Protein AF-A0A352PYF9-F1 (afdb_monomer)

Sequence (133 aa):
MNRSGICTTGMFILAMMILVLPTFAHADRPQEMFALPSDYYRQQWCTEHRGATDVRMADGSSADCITSTHVVQFQFAPKWAEAIGPVLYYSSQTGKRAGIVIIIKDANDLQYWKRLNATIEHFKLPIKAWKIE

Solvent-accessible surface area (backbone atoms only — not comparable to full-atom values): 8036 Å² total; per-residue (Å²): 131,89,79,92,84,80,78,76,89,74,78,66,75,79,71,73,78,78,77,74,74,76,76,73,68,69,72,72,69,72,75,80,86,75,60,87,53,64,59,58,60,47,50,53,55,25,53,78,59,66,27,46,65,67,49,68,48,98,87,71,49,65,42,54,22,39,38,94,61,32,28,28,27,72,33,52,21,95,48,48,74,70,40,54,61,57,20,52,52,49,13,69,76,67,76,29,43,21,24,39,39,32,40,36,90,51,81,77,32,53,58,36,56,51,50,51,51,52,50,35,60,77,70,64,47,80,59,50,78,48,76,50,114

Radius of gyration: 26.11 Å; Cα contacts (8 Å, |Δi|>4): 166; chains: 1; bounding box: 87×31×62 Å

Mean predicted aligned error: 12.14 Å

Nearest PDB structures (foldseek):
  4lgm-assembly1_A  TM=5.413E-01  e=8.365E-01  Saccharolobus solfataricus P2
  4lcb-assembly1_A  TM=6.194E-01  e=1.979E+00  Acidianus hospitalis W1
  6mw5-assembly1_A  TM=4.922E-01  e=9.550E-01  Globisporangium ultimum
  4h3d-assembly2_C  TM=5.682E-01  e=7.441E+00  Clostridioides difficile 630
  5jnm-assembly1_A  TM=3.298E-01  e=1.852E+00  Staphylococcus aureus subsp. aureus Mu3

Foldseek 3Di:
DDDDDDDPPPPPPVVVVPPPPPPPPPPPVPPPPDDPDPLVVLVVVQVVQVWDAQDAAPVRDTFGTDHPAAGEHEDELVCLVVQQVVQLVVCVRPVHFGEYEYEYPDPVSVVSVVVNVCVCVVVVPRYHYHYDD

pLDDT: mean 82.62, std 20.0, range [38.34, 98.81]

Secondary structure (DSSP, 8-state):
--------TTSSSTTSSSS---------------SSPHHHHHHHHHHHTTPEEEEE-TTS-EEEEE-SSEEEEEEEGGGGGGGHHHHHHHHHHHSSEEEEEEEP-SGGGHHHHHHHHHHHHHTT--EEEEEE-

Structure (mmCIF, N/CA/C/O backbone):
data_AF-A0A352PYF9-F1
#
_entry.id   AF-A0A352PYF9-F1
#
loop_
_atom_site.group_PDB
_atom_site.id
_atom_site.type_symbol
_atom_site.label_atom_id
_atom_site.label_alt_id
_atom_site.label_comp_id
_atom_site.label_asym_id
_atom_site.label_entity_id
_atom_site.label_seq_id
_atom_site.pdbx_PDB_ins_code
_atom_site.Cartn_x
_atom_site.Cartn_y
_atom_site.Cartn_z
_atom_site.occupancy
_atom_site.B_iso_or_equiv
_atom_site.auth_seq_id
_atom_site.auth_comp_id
_atom_site.auth_asym_id
_atom_site.auth_atom_id
_atom_site.pdbx_PDB_model_num
ATOM 1 N N . MET A 1 1 ? 73.054 0.451 47.771 1.00 38.75 1 MET A N 1
ATOM 2 C CA . MET A 1 1 ? 72.838 -0.584 46.732 1.00 38.75 1 MET A CA 1
ATOM 3 C C . MET A 1 1 ? 71.387 -1.041 46.834 1.00 38.75 1 MET A C 1
ATOM 5 O O . MET A 1 1 ? 70.992 -1.428 47.918 1.00 38.75 1 MET A O 1
ATOM 9 N N . ASN A 1 2 ? 70.531 -0.664 45.872 1.00 38.34 2 ASN A N 1
ATOM 10 C CA . ASN A 1 2 ? 70.040 -1.528 44.772 1.00 38.34 2 ASN A CA 1
ATOM 11 C C . ASN A 1 2 ? 69.222 -2.721 45.327 1.00 38.34 2 ASN A C 1
ATOM 13 O O . ASN A 1 2 ? 69.792 -3.504 46.069 1.00 38.34 2 ASN A O 1
ATOM 17 N N . ARG A 1 3 ? 67.936 -2.975 45.045 1.00 44.59 3 ARG A N 1
ATOM 18 C CA . ARG A 1 3 ? 67.019 -2.685 43.919 1.00 44.59 3 ARG A CA 1
ATOM 19 C C . ARG A 1 3 ? 65.572 -2.758 44.464 1.00 44.59 3 ARG A C 1
ATOM 21 O O . ARG A 1 3 ? 65.295 -3.618 45.288 1.00 44.59 3 ARG A O 1
ATOM 28 N N . SER A 1 4 ? 64.677 -1.810 44.193 1.00 46.31 4 SER A N 1
ATOM 29 C CA . SER A 1 4 ? 63.747 -1.769 43.042 1.00 46.31 4 SER A CA 1
ATOM 30 C C . SER A 1 4 ? 62.872 -3.026 42.889 1.00 46.31 4 SER A C 1
ATOM 32 O O . SER A 1 4 ? 63.196 -3.914 42.107 1.00 46.31 4 SER A O 1
ATOM 34 N N . GLY A 1 5 ? 61.744 -3.072 43.602 1.00 50.09 5 GLY A N 1
ATOM 35 C CA . GLY A 1 5 ? 60.634 -3.998 43.356 1.00 50.09 5 GLY A CA 1
ATOM 36 C C . GLY A 1 5 ? 59.395 -3.206 42.950 1.00 50.09 5 GLY A C 1
ATOM 37 O O . GLY A 1 5 ? 58.530 -2.946 43.779 1.00 50.09 5 GLY A O 1
ATOM 38 N N . ILE A 1 6 ? 59.345 -2.751 41.695 1.00 59.00 6 ILE A N 1
ATOM 39 C CA . ILE A 1 6 ? 58.154 -2.100 41.143 1.00 59.00 6 ILE A CA 1
ATOM 40 C C . ILE A 1 6 ? 57.270 -3.194 40.548 1.00 59.00 6 ILE A C 1
ATOM 42 O O . ILE A 1 6 ? 57.644 -3.893 39.610 1.00 59.00 6 ILE A O 1
ATOM 46 N N . CYS A 1 7 ? 56.109 -3.330 41.178 1.00 53.94 7 CYS A N 1
ATOM 47 C CA . CYS A 1 7 ? 54.982 -4.189 40.862 1.00 53.94 7 CYS A CA 1
ATOM 48 C C . CYS A 1 7 ? 54.499 -3.928 39.419 1.00 53.94 7 CYS A C 1
ATOM 50 O O . CYS A 1 7 ? 53.861 -2.915 39.143 1.00 53.94 7 CYS A O 1
ATOM 52 N N . THR A 1 8 ? 54.827 -4.815 38.476 1.00 54.22 8 THR A N 1
ATOM 53 C CA . THR A 1 8 ? 54.434 -4.719 37.053 1.00 54.22 8 THR A CA 1
ATOM 54 C C . THR A 1 8 ? 52.986 -5.147 36.781 1.00 54.22 8 THR A C 1
ATOM 56 O O . THR A 1 8 ? 52.541 -5.159 35.636 1.00 54.22 8 THR A O 1
ATOM 59 N N . THR A 1 9 ? 52.193 -5.418 37.816 1.00 54.72 9 THR A N 1
ATOM 60 C CA . THR A 1 9 ? 50.774 -5.8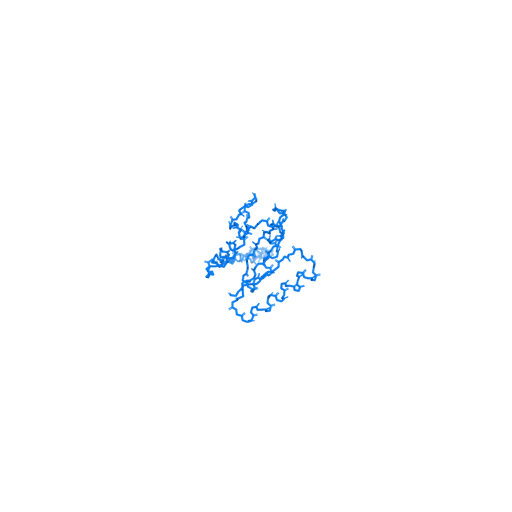10 37.721 1.00 54.72 9 THR A CA 1
ATOM 61 C C . THR A 1 9 ? 49.814 -4.629 37.512 1.00 54.72 9 THR A C 1
ATOM 63 O O . THR A 1 9 ? 48.611 -4.766 37.704 1.00 54.72 9 THR A O 1
ATOM 66 N N . GLY A 1 10 ? 50.329 -3.461 37.116 1.00 49.31 10 GLY A N 1
ATOM 67 C CA . GLY A 1 10 ? 49.555 -2.239 36.864 1.00 49.31 10 GLY A CA 1
ATOM 68 C C . GLY A 1 10 ? 49.513 -1.789 35.401 1.00 49.31 10 GLY A C 1
ATOM 69 O O . GLY A 1 10 ? 48.994 -0.714 35.125 1.00 49.31 10 GLY A O 1
ATOM 70 N N . MET A 1 11 ? 50.055 -2.571 34.459 1.00 51.31 11 MET A N 1
ATOM 71 C CA . MET A 1 11 ? 50.161 -2.179 33.042 1.00 51.31 11 MET A CA 1
ATOM 72 C C . MET A 1 11 ? 49.401 -3.115 32.094 1.00 51.31 11 MET A C 1
ATOM 74 O O . MET A 1 11 ? 49.811 -3.330 30.963 1.00 51.31 11 MET A O 1
ATOM 78 N N . PHE A 1 12 ? 48.284 -3.682 32.554 1.00 48.41 12 PHE A N 1
ATOM 79 C CA . PHE A 1 12 ? 47.359 -4.426 31.686 1.00 48.41 12 PHE A CA 1
ATOM 80 C C . PHE A 1 12 ? 45.894 -3.995 31.806 1.00 48.41 12 PHE A C 1
ATOM 82 O O . PHE A 1 12 ? 45.093 -4.345 30.949 1.00 48.41 12 PHE A O 1
ATOM 89 N N . ILE A 1 13 ? 45.534 -3.171 32.795 1.00 52.78 13 ILE A N 1
ATOM 90 C CA . ILE A 1 13 ? 44.140 -2.728 32.977 1.00 52.78 13 ILE A CA 1
ATOM 91 C C . ILE A 1 13 ? 43.855 -1.396 32.253 1.00 52.78 13 ILE A C 1
ATOM 93 O O . ILE A 1 13 ? 42.708 -1.101 31.938 1.00 52.78 13 ILE A O 1
ATOM 97 N N . LEU A 1 14 ? 44.883 -0.629 31.863 1.00 50.53 14 LEU A N 1
ATOM 98 C CA . LEU A 1 14 ? 44.700 0.630 31.121 1.00 50.53 14 LEU A CA 1
ATOM 99 C C . LEU A 1 14 ? 44.625 0.459 29.587 1.00 50.53 14 LEU A C 1
ATOM 101 O O . LEU A 1 14 ? 44.307 1.408 28.880 1.00 50.53 14 LEU A O 1
ATOM 105 N N . ALA A 1 15 ? 44.887 -0.741 29.056 1.00 51.78 15 ALA A N 1
ATOM 106 C CA . ALA A 1 15 ? 44.869 -1.014 27.612 1.00 51.78 15 ALA A CA 1
ATOM 107 C C . ALA A 1 15 ? 43.547 -1.631 27.108 1.00 51.78 15 ALA A C 1
ATOM 109 O O . ALA A 1 15 ? 43.385 -1.847 25.911 1.00 51.78 15 ALA A O 1
ATOM 110 N N . MET A 1 16 ? 42.581 -1.888 27.998 1.00 54.97 16 MET A N 1
ATOM 111 C CA . MET A 1 16 ? 41.306 -2.541 27.663 1.00 54.97 16 MET A CA 1
ATOM 112 C C . MET A 1 16 ? 40.101 -1.574 27.650 1.00 54.97 16 MET A C 1
ATOM 114 O O . MET A 1 16 ? 38.959 -2.010 27.579 1.00 54.97 16 MET A O 1
ATOM 118 N N . MET A 1 17 ? 40.346 -0.256 27.687 1.00 58.03 17 MET A N 1
ATOM 119 C CA . MET A 1 17 ? 39.326 0.799 27.509 1.00 58.03 17 MET A CA 1
ATOM 120 C C . MET A 1 17 ? 39.499 1.614 26.211 1.00 58.03 17 MET A C 1
ATOM 122 O O . MET A 1 17 ? 38.840 2.632 26.035 1.00 58.03 17 MET A O 1
ATOM 126 N N . ILE A 1 18 ? 40.367 1.187 25.285 1.00 58.62 18 ILE A N 1
ATOM 127 C CA . ILE A 1 18 ? 40.610 1.871 23.992 1.00 58.62 18 ILE A CA 1
ATOM 128 C C . ILE A 1 18 ? 40.415 0.894 22.806 1.00 58.62 18 ILE A C 1
ATOM 130 O O . ILE A 1 18 ? 40.950 1.072 21.721 1.00 58.62 18 ILE A O 1
ATOM 134 N N . LEU A 1 19 ? 39.618 -0.165 22.991 1.00 57.75 19 LEU A N 1
ATOM 135 C CA . LEU A 1 19 ? 39.284 -1.144 21.938 1.00 57.75 19 LEU A CA 1
ATOM 136 C C . LEU A 1 19 ? 37.780 -1.426 21.827 1.00 57.75 19 LEU A C 1
ATOM 138 O O . LEU A 1 19 ? 37.359 -2.468 21.339 1.00 57.75 19 LEU A O 1
ATOM 142 N N . VAL A 1 20 ? 36.962 -0.461 22.239 1.00 61.75 20 VAL A N 1
ATOM 143 C CA . VAL A 1 20 ? 35.578 -0.341 21.777 1.00 61.75 20 VAL A CA 1
ATOM 144 C C . VAL A 1 20 ? 35.372 1.126 21.429 1.00 61.75 20 VAL A C 1
ATOM 146 O O 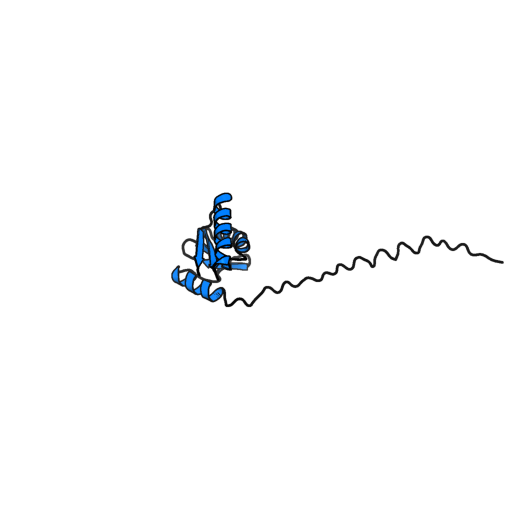. VAL A 1 20 ? 34.676 1.859 22.119 1.00 61.75 20 VAL A O 1
ATOM 149 N N . LEU A 1 21 ? 36.030 1.585 20.363 1.00 57.97 21 LEU A N 1
ATOM 150 C CA . LEU A 1 21 ? 35.375 2.588 19.539 1.00 57.97 21 LEU A CA 1
ATOM 151 C C . LEU A 1 21 ? 34.212 1.824 18.914 1.00 57.97 21 LEU A C 1
ATOM 153 O O . LEU A 1 21 ? 34.468 0.965 18.066 1.00 57.97 21 LEU A O 1
ATOM 157 N N . PRO A 1 22 ? 32.949 2.051 19.313 1.00 55.69 22 PRO A N 1
ATOM 158 C CA . PRO A 1 22 ? 31.899 1.717 18.390 1.00 55.69 22 PRO A CA 1
ATOM 159 C C . PRO A 1 22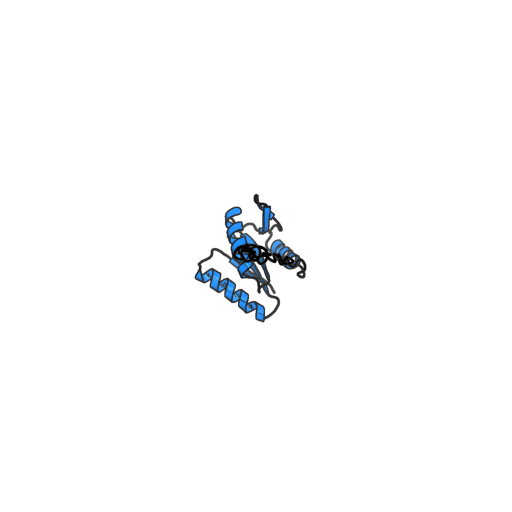 ? 32.205 2.603 17.188 1.00 55.69 22 PRO A C 1
ATOM 161 O O . PRO A 1 22 ? 32.068 3.826 17.241 1.00 55.69 22 PRO A O 1
ATOM 164 N N . THR A 1 23 ? 32.680 2.002 16.103 1.00 58.06 23 THR A N 1
ATOM 165 C CA . THR A 1 23 ? 32.482 2.577 14.785 1.00 58.06 23 THR A CA 1
ATOM 166 C C . THR A 1 23 ? 30.977 2.567 14.577 1.00 58.06 23 THR A C 1
ATOM 168 O O . THR A 1 23 ? 30.435 1.768 13.820 1.00 58.06 23 THR A O 1
ATOM 171 N N . PHE A 1 24 ? 30.292 3.487 15.253 1.00 60.81 24 PHE A N 1
ATOM 172 C CA . PHE A 1 24 ? 29.080 4.112 14.789 1.00 60.81 24 PHE A CA 1
ATOM 173 C C . PHE A 1 24 ? 29.465 4.919 13.543 1.00 60.81 24 PHE A C 1
ATOM 175 O O . PHE A 1 24 ? 29.243 6.123 13.460 1.00 60.81 24 PHE A O 1
ATOM 182 N N . ALA A 1 25 ? 29.993 4.229 12.528 1.00 52.44 25 ALA A N 1
ATOM 183 C CA . ALA A 1 25 ? 29.457 4.406 11.207 1.00 52.44 25 ALA A CA 1
ATOM 184 C C . ALA A 1 25 ? 27.971 4.079 11.372 1.00 52.44 25 ALA A C 1
ATOM 186 O O . ALA A 1 25 ? 27.520 2.951 11.176 1.00 52.44 25 ALA A O 1
ATOM 187 N N . HIS A 1 26 ? 27.210 5.083 11.813 1.00 55.34 26 HIS A N 1
ATOM 188 C CA . HIS A 1 26 ? 25.897 5.273 11.260 1.00 55.34 26 HIS A CA 1
ATOM 189 C C . HIS A 1 26 ? 26.184 5.262 9.767 1.00 55.34 26 HIS A C 1
ATOM 191 O O . HIS A 1 26 ? 26.704 6.221 9.204 1.00 55.34 26 HIS A O 1
ATOM 197 N N . ALA A 1 27 ? 25.988 4.099 9.150 1.00 50.97 27 ALA A N 1
ATOM 198 C CA . ALA A 1 27 ? 25.552 4.092 7.786 1.00 50.97 27 ALA A CA 1
ATOM 199 C C . ALA A 1 27 ? 24.292 4.949 7.849 1.00 50.97 27 ALA A C 1
ATOM 201 O O . ALA A 1 27 ? 23.221 4.457 8.212 1.00 50.97 27 ALA A O 1
ATOM 202 N N . ASP A 1 28 ? 24.458 6.253 7.617 1.00 49.72 28 ASP A N 1
ATOM 203 C CA . ASP A 1 28 ? 23.427 7.063 7.015 1.00 49.72 28 ASP A CA 1
ATOM 204 C C . ASP A 1 28 ? 23.005 6.209 5.833 1.00 49.72 28 ASP A C 1
ATOM 206 O O . ASP A 1 28 ? 23.708 6.126 4.830 1.00 49.72 28 ASP A O 1
ATOM 210 N N . ARG A 1 29 ? 21.945 5.412 6.006 1.00 48.72 29 ARG A N 1
ATOM 211 C CA . ARG A 1 29 ? 21.271 4.840 4.860 1.00 48.72 29 ARG A CA 1
ATOM 212 C C . ARG A 1 29 ? 20.784 6.091 4.159 1.00 48.72 29 ARG A C 1
ATOM 214 O O . ARG A 1 29 ? 19.907 6.741 4.737 1.00 48.72 29 ARG A O 1
ATOM 221 N N . PRO A 1 30 ? 21.333 6.481 2.994 1.00 44.09 30 PRO A N 1
ATOM 222 C CA . PRO A 1 30 ? 20.637 7.479 2.220 1.00 44.09 30 PRO A CA 1
ATOM 223 C C . PRO A 1 30 ? 19.239 6.887 2.036 1.00 44.09 30 PRO A C 1
ATOM 225 O O . PRO A 1 30 ? 19.089 5.795 1.482 1.00 44.09 30 PRO A O 1
ATOM 228 N N . GLN A 1 31 ? 18.211 7.532 2.600 1.00 52.47 31 GLN A N 1
ATOM 229 C CA . GLN A 1 31 ? 16.875 7.327 2.070 1.00 52.47 31 GLN A CA 1
ATOM 230 C C . GLN A 1 31 ? 17.050 7.647 0.596 1.00 52.47 31 GLN A C 1
ATOM 232 O O . GLN A 1 31 ? 17.400 8.777 0.266 1.00 52.47 31 GLN A O 1
ATOM 237 N N . GLU A 1 32 ? 16.954 6.632 -0.261 1.00 47.62 32 GLU A N 1
ATOM 238 C CA . GLU A 1 32 ? 17.042 6.799 -1.703 1.00 47.62 32 GLU A CA 1
ATOM 239 C C . GLU A 1 32 ? 15.882 7.687 -2.154 1.00 47.62 32 GLU A C 1
ATOM 241 O O . GLU A 1 32 ? 14.826 7.232 -2.588 1.00 47.62 32 GLU A O 1
ATOM 246 N N . MET A 1 33 ? 16.075 8.989 -2.006 1.00 48.31 33 MET A N 1
ATOM 247 C CA . MET A 1 33 ? 15.219 10.043 -2.495 1.00 48.31 33 MET A CA 1
ATOM 248 C C . MET A 1 33 ? 15.661 10.336 -3.922 1.00 48.31 33 MET A C 1
ATOM 250 O O . MET A 1 33 ? 16.182 11.405 -4.196 1.00 48.31 33 MET A O 1
ATOM 254 N N . PHE A 1 34 ? 15.528 9.347 -4.810 1.00 51.19 34 PHE A N 1
ATOM 255 C CA . PHE A 1 34 ? 15.427 9.584 -6.253 1.00 51.19 34 PHE A CA 1
ATOM 256 C C . PHE A 1 34 ? 14.994 8.315 -7.010 1.00 51.19 34 PHE A C 1
ATOM 258 O O . PHE A 1 34 ? 15.702 7.783 -7.862 1.00 51.19 34 PHE A O 1
ATOM 265 N N . ALA A 1 35 ? 13.800 7.803 -6.708 1.00 46.09 35 ALA A N 1
ATOM 266 C CA . ALA A 1 35 ? 13.082 6.982 -7.679 1.00 46.09 35 ALA A CA 1
ATOM 267 C C . ALA A 1 35 ? 12.441 7.926 -8.710 1.00 46.09 35 ALA A C 1
ATOM 269 O O . ALA A 1 35 ? 11.879 8.945 -8.318 1.00 46.09 35 ALA A O 1
ATOM 270 N N . LEU A 1 36 ? 12.462 7.596 -10.006 1.00 49.28 36 LEU A N 1
ATOM 271 C CA . LEU A 1 36 ? 11.499 8.174 -10.959 1.00 49.28 36 LEU A CA 1
ATOM 272 C C . LEU A 1 36 ? 10.100 8.040 -10.338 1.00 49.28 36 LEU A C 1
ATOM 274 O O . LEU A 1 36 ? 9.778 6.944 -9.862 1.00 49.28 36 LEU A O 1
ATOM 278 N N . PRO A 1 37 ? 9.344 9.140 -10.182 1.00 55.91 37 PRO A N 1
ATOM 279 C CA . PRO A 1 37 ? 8.713 9.359 -8.898 1.00 55.91 37 PRO A CA 1
ATOM 280 C C . PRO A 1 37 ? 7.558 8.385 -8.739 1.00 55.91 37 PRO A C 1
ATOM 282 O O . PRO A 1 37 ? 6.627 8.369 -9.543 1.00 55.91 37 PRO A O 1
ATOM 285 N N . SER A 1 38 ? 7.593 7.602 -7.660 1.00 60.00 38 SER A N 1
ATOM 286 C CA . SER A 1 38 ? 6.405 6.935 -7.117 1.00 60.00 38 SER A CA 1
ATOM 287 C C . SER A 1 38 ? 5.194 7.873 -7.106 1.00 60.00 38 SER A C 1
ATOM 289 O O . SER A 1 38 ? 4.071 7.407 -7.240 1.00 60.00 38 SER A O 1
ATOM 291 N N . ASP A 1 39 ? 5.432 9.187 -7.021 1.00 77.25 39 ASP A N 1
ATOM 292 C CA . ASP A 1 39 ? 4.434 10.248 -7.107 1.00 77.25 39 ASP A CA 1
ATOM 293 C C . ASP A 1 39 ? 3.634 10.225 -8.414 1.00 77.25 39 ASP A C 1
ATOM 295 O O . ASP A 1 39 ? 2.433 10.448 -8.350 1.00 77.25 39 ASP A O 1
ATOM 299 N N . TYR A 1 40 ? 4.227 9.904 -9.575 1.00 86.19 40 TYR A N 1
ATOM 300 C CA . TYR A 1 40 ? 3.477 9.803 -10.839 1.00 86.19 40 TYR A CA 1
ATOM 301 C C . TYR A 1 40 ? 2.413 8.703 -10.754 1.00 86.19 40 TYR A C 1
ATOM 303 O O . TYR A 1 40 ? 1.219 8.962 -10.908 1.00 86.19 40 TYR A O 1
ATOM 311 N N . TYR A 1 41 ? 2.844 7.485 -10.420 1.00 88.31 41 TYR A N 1
ATOM 312 C CA . TYR A 1 41 ? 1.958 6.332 -10.267 1.00 88.31 41 TYR A CA 1
ATOM 313 C C . TYR A 1 41 ? 0.925 6.544 -9.155 1.00 88.31 41 TYR A C 1
ATOM 315 O O . TYR A 1 41 ? -0.257 6.244 -9.331 1.00 88.31 41 TYR A O 1
ATOM 323 N N . ARG A 1 42 ? 1.364 7.100 -8.018 1.00 90.25 42 ARG A N 1
ATOM 324 C CA . ARG A 1 42 ? 0.512 7.441 -6.877 1.00 90.25 42 ARG A CA 1
ATOM 325 C C . ARG A 1 42 ? -0.559 8.440 -7.283 1.00 90.25 42 ARG A C 1
ATOM 327 O O . ARG A 1 42 ? -1.735 8.192 -7.037 1.00 90.25 42 ARG A O 1
ATOM 334 N N . GLN A 1 43 ? -0.173 9.550 -7.905 1.00 91.31 43 GLN A N 1
ATOM 335 C CA . GLN A 1 43 ? -1.086 10.629 -8.257 1.00 91.31 43 GLN A CA 1
ATOM 336 C C . GLN A 1 43 ? -2.093 10.184 -9.312 1.00 91.31 43 GLN A C 1
ATOM 338 O O . GLN A 1 43 ? -3.288 10.433 -9.139 1.00 91.31 43 GLN A O 1
ATOM 343 N N . GLN A 1 44 ? -1.646 9.480 -10.354 1.00 92.81 44 GLN A N 1
ATOM 344 C CA . GLN A 1 44 ? -2.539 8.954 -11.382 1.00 92.81 44 GLN A C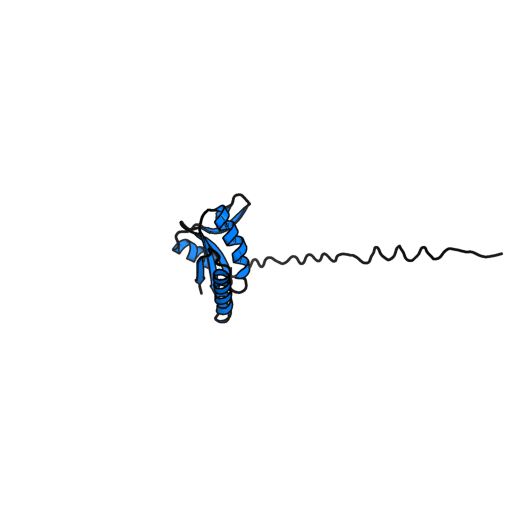A 1
ATOM 345 C C . GLN A 1 44 ? -3.561 7.984 -10.776 1.00 92.81 44 GLN A C 1
ATOM 347 O O . GLN A 1 44 ? -4.767 8.227 -10.856 1.00 92.81 44 GLN A O 1
ATOM 352 N N . TRP A 1 45 ? -3.093 6.932 -10.098 1.00 95.31 45 TRP A N 1
ATOM 353 C CA . TRP A 1 45 ? -3.976 5.909 -9.538 1.00 95.31 45 TRP A CA 1
ATOM 354 C C . TRP A 1 45 ? -4.917 6.491 -8.479 1.00 95.31 45 TRP A C 1
ATOM 356 O O . TRP A 1 45 ? -6.108 6.176 -8.462 1.00 95.31 45 TRP A O 1
ATOM 366 N N . CYS A 1 46 ? -4.412 7.375 -7.611 1.00 95.25 46 CYS A N 1
ATOM 367 C CA . CYS A 1 46 ? -5.227 8.006 -6.577 1.00 95.25 46 CYS A CA 1
ATOM 368 C C . CYS A 1 46 ? -6.317 8.893 -7.188 1.00 95.25 46 CYS A C 1
ATOM 370 O O . CYS A 1 46 ? -7.467 8.826 -6.755 1.00 95.25 46 CYS A O 1
ATOM 372 N N . THR A 1 47 ? -5.993 9.651 -8.240 1.00 95.31 47 THR A N 1
ATOM 373 C CA . THR A 1 47 ? -6.965 10.482 -8.968 1.00 95.31 47 THR A CA 1
ATOM 374 C C . THR A 1 47 ? -8.052 9.627 -9.617 1.00 95.31 47 THR A C 1
ATOM 376 O O . THR A 1 47 ? -9.240 9.902 -9.435 1.00 95.31 47 THR A O 1
ATOM 379 N N . GLU A 1 48 ? -7.677 8.543 -10.303 1.00 95.94 48 GLU A N 1
ATOM 380 C CA . GLU A 1 48 ? -8.619 7.592 -10.916 1.00 95.94 48 GLU A CA 1
ATOM 381 C C . GLU A 1 48 ? -9.569 6.965 -9.879 1.00 95.94 48 GLU A C 1
ATOM 383 O O . GLU A 1 48 ? -10.750 6.736 -10.152 1.00 95.94 48 GLU A O 1
ATOM 388 N N . HIS A 1 49 ? -9.082 6.760 -8.652 1.00 96.50 49 HIS A N 1
ATOM 389 C CA . HIS A 1 49 ? -9.857 6.217 -7.534 1.00 96.50 49 HIS A CA 1
ATOM 390 C C . HIS A 1 49 ? -10.539 7.292 -6.672 1.00 96.50 49 HIS A C 1
ATOM 392 O O . HIS A 1 49 ? -11.081 6.971 -5.608 1.00 96.50 49 HIS A O 1
ATOM 398 N N . ARG A 1 50 ? -10.558 8.553 -7.134 1.00 96.81 50 ARG A N 1
ATOM 399 C CA . ARG A 1 50 ? -11.142 9.712 -6.433 1.00 96.81 50 ARG A CA 1
ATOM 400 C C . ARG A 1 50 ? -10.624 9.853 -4.996 1.00 96.81 50 ARG A C 1
ATOM 402 O O . ARG A 1 50 ? -11.392 10.129 -4.073 1.00 96.81 50 ARG A O 1
ATOM 409 N N . GLY A 1 51 ? -9.340 9.577 -4.801 1.00 95.25 51 GLY A N 1
ATOM 410 C CA . GLY A 1 51 ? -8.658 9.701 -3.523 1.00 95.25 51 GLY A CA 1
ATOM 411 C C . GLY A 1 51 ? -7.934 11.036 -3.357 1.00 95.25 51 GLY A C 1
ATOM 412 O O . GLY A 1 51 ? -7.727 11.778 -4.314 1.00 95.25 51 GLY A O 1
ATOM 413 N N . ALA A 1 52 ? -7.542 11.318 -2.118 1.00 92.75 52 ALA A N 1
ATOM 414 C CA . ALA A 1 52 ? -6.647 12.408 -1.752 1.00 92.75 52 ALA A CA 1
ATOM 415 C C . ALA A 1 52 ? -5.243 11.854 -1.480 1.00 92.75 52 ALA A C 1
ATOM 417 O O . ALA A 1 52 ? -5.106 10.831 -0.805 1.00 92.75 52 ALA A O 1
ATOM 418 N N . THR A 1 53 ? -4.214 12.522 -1.993 1.00 86.88 53 THR A N 1
ATOM 419 C CA . THR A 1 53 ? -2.808 12.164 -1.765 1.00 86.88 53 THR A CA 1
ATOM 420 C C . THR A 1 53 ? -2.257 12.821 -0.500 1.00 86.88 53 THR A C 1
ATOM 422 O O . THR A 1 53 ? -2.781 13.840 -0.051 1.00 86.88 53 THR A O 1
ATOM 425 N N . ASP A 1 54 ? -1.190 12.240 0.056 1.00 70.94 54 ASP A N 1
ATOM 426 C CA . ASP A 1 54 ? -0.356 12.819 1.125 1.00 70.94 54 ASP A CA 1
ATOM 427 C C . ASP A 1 54 ? -1.144 13.281 2.367 1.00 70.94 54 ASP A C 1
ATOM 429 O O . ASP A 1 54 ? -0.856 14.307 2.992 1.00 70.94 54 ASP A O 1
ATOM 433 N N . VAL A 1 55 ? -2.165 12.509 2.750 1.00 77.69 55 VAL A N 1
ATOM 434 C CA . VAL A 1 55 ? -2.996 12.830 3.913 1.00 77.69 55 VAL A CA 1
ATOM 435 C C . VAL A 1 55 ? -2.221 12.523 5.190 1.00 77.69 55 VAL A C 1
ATOM 437 O O . VAL A 1 55 ? -1.946 11.361 5.503 1.00 77.69 55 VAL A O 1
ATOM 440 N N . ARG A 1 56 ? -1.888 13.579 5.940 1.00 85.75 56 ARG A N 1
ATOM 441 C CA . ARG A 1 56 ? -1.221 13.478 7.241 1.00 85.75 56 ARG A CA 1
ATOM 442 C C . ARG A 1 56 ? -2.180 13.058 8.348 1.00 85.75 56 ARG A C 1
ATOM 444 O O . ARG A 1 56 ? -3.287 13.579 8.467 1.00 85.75 56 ARG A O 1
ATOM 451 N N . MET A 1 57 ? -1.707 12.142 9.178 1.00 84.19 57 MET A N 1
ATOM 452 C CA . MET A 1 57 ? -2.355 11.683 10.401 1.00 84.19 57 MET A CA 1
ATOM 453 C C . MET A 1 57 ? -1.894 12.518 11.598 1.00 84.19 57 MET A C 1
ATOM 455 O O . MET A 1 57 ? -0.945 13.300 11.509 1.00 84.19 57 MET A O 1
ATOM 459 N N . ALA A 1 58 ? -2.575 12.355 12.733 1.00 84.75 58 ALA A N 1
ATOM 460 C CA . ALA A 1 58 ? -2.304 13.124 13.949 1.00 84.75 58 ALA A CA 1
ATOM 461 C C . ALA A 1 58 ? -0.897 12.885 14.528 1.00 84.75 58 ALA A C 1
ATOM 463 O O . ALA A 1 58 ? -0.346 13.764 15.183 1.00 84.75 58 ALA A O 1
ATOM 464 N N . ASP A 1 59 ? -0.306 11.719 14.265 1.00 86.81 59 ASP A N 1
ATOM 465 C CA . ASP A 1 59 ? 1.047 11.345 14.690 1.00 86.81 59 ASP A CA 1
ATOM 466 C C . ASP A 1 59 ? 2.149 11.804 13.714 1.00 86.81 59 ASP A C 1
ATOM 468 O O . ASP A 1 59 ? 3.321 11.480 13.897 1.00 86.81 59 ASP A O 1
ATOM 472 N N . GLY A 1 60 ? 1.783 12.547 12.666 1.00 86.00 60 GLY A N 1
ATOM 473 C CA . GLY A 1 60 ? 2.704 13.039 11.643 1.00 86.00 60 GLY A CA 1
ATOM 474 C C . GLY A 1 60 ? 3.034 12.031 10.541 1.00 86.00 60 GLY A C 1
ATOM 475 O O . GLY A 1 60 ? 3.699 12.409 9.573 1.00 86.00 60 GLY A O 1
ATOM 476 N N . SER A 1 61 ? 2.552 10.788 10.636 1.00 86.38 61 SER A N 1
ATOM 477 C CA . SER A 1 61 ? 2.646 9.826 9.537 1.00 86.38 61 SER A CA 1
ATOM 478 C C . SER A 1 61 ? 1.715 10.211 8.381 1.00 86.38 61 SER A C 1
ATOM 480 O O . SER A 1 61 ? 0.787 11.008 8.545 1.00 86.38 61 SER A O 1
ATOM 482 N N . SER A 1 62 ? 1.971 9.689 7.183 1.00 89.44 62 SER A N 1
ATOM 483 C CA . SER A 1 62 ? 1.166 9.991 5.997 1.00 89.44 62 SER A CA 1
ATOM 484 C C . SER A 1 62 ? 0.949 8.751 5.152 1.00 89.44 62 SER A C 1
ATOM 486 O O . SER A 1 62 ? 1.894 8.012 4.887 1.00 89.44 62 SER A O 1
ATOM 488 N N . ALA A 1 63 ? -0.286 8.567 4.693 1.00 91.19 63 ALA A N 1
ATOM 489 C CA . ALA A 1 63 ? -0.596 7.573 3.677 1.00 91.19 63 ALA A CA 1
ATOM 490 C C . ALA A 1 63 ? -0.433 8.165 2.274 1.00 91.19 63 ALA A C 1
ATOM 492 O O . ALA A 1 63 ? -0.728 9.342 2.050 1.00 91.19 63 ALA A O 1
ATOM 493 N N . ASP A 1 64 ? -0.054 7.319 1.321 1.00 93.94 64 ASP A N 1
ATOM 494 C CA . ASP A 1 64 ? 0.140 7.731 -0.069 1.00 93.94 64 ASP A CA 1
ATOM 495 C C . ASP A 1 64 ? -1.173 8.175 -0.732 1.00 93.94 64 ASP A C 1
ATOM 497 O O . ASP A 1 64 ? -1.212 9.159 -1.473 1.00 93.94 64 ASP A O 1
ATOM 501 N N . CYS A 1 65 ? -2.268 7.456 -0.473 1.00 95.12 65 CYS A N 1
ATOM 502 C CA . CYS A 1 65 ? -3.585 7.801 -0.996 1.00 95.12 65 CYS A CA 1
ATOM 503 C C . CYS A 1 65 ? -4.704 7.379 -0.041 1.00 95.12 65 CYS A C 1
ATOM 505 O O . CYS A 1 65 ? -4.692 6.285 0.523 1.00 95.12 65 CYS A O 1
ATOM 5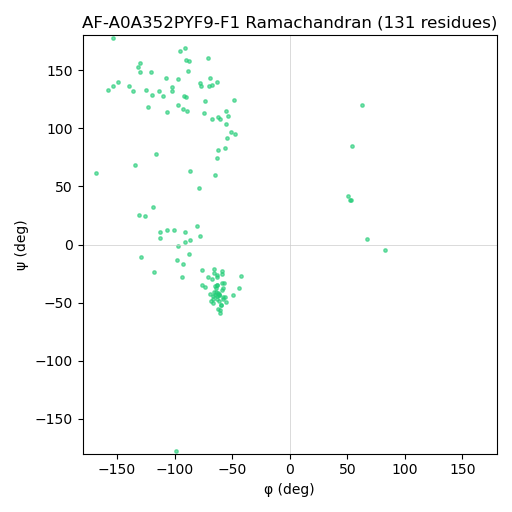07 N N . ILE A 1 66 ? -5.724 8.222 0.100 1.00 96.12 66 ILE A N 1
ATOM 508 C CA . ILE A 1 66 ? -6.939 7.921 0.855 1.00 96.12 66 ILE A CA 1
ATOM 509 C C . ILE A 1 66 ? -8.156 8.081 -0.048 1.00 96.12 66 ILE A C 1
ATOM 511 O O . ILE A 1 66 ? -8.460 9.172 -0.515 1.00 96.12 66 ILE A O 1
ATOM 515 N N . THR A 1 67 ? -8.896 6.995 -0.247 1.00 96.94 67 THR A N 1
ATOM 516 C CA . THR A 1 67 ? -10.170 6.980 -0.983 1.00 96.94 67 THR A CA 1
ATOM 517 C C . THR A 1 67 ? -11.357 7.021 -0.013 1.00 96.94 67 THR A C 1
ATOM 519 O O . THR A 1 67 ? -11.200 7.057 1.214 1.00 96.94 67 THR A O 1
ATOM 522 N N . SER A 1 68 ? -12.585 6.956 -0.534 1.00 97.25 68 SER A N 1
ATOM 523 C CA . SER A 1 68 ? -13.781 6.813 0.308 1.00 97.25 68 SER A CA 1
ATOM 524 C C . SER A 1 68 ? -13.725 5.566 1.201 1.00 97.25 68 SER A C 1
ATOM 526 O O . SER A 1 68 ? -14.174 5.617 2.344 1.00 97.25 68 SER A O 1
ATOM 528 N N . THR A 1 69 ? -13.104 4.480 0.729 1.00 98.06 69 THR A N 1
ATOM 529 C CA . THR A 1 69 ? -13.173 3.152 1.365 1.00 98.06 69 THR A CA 1
ATOM 530 C C . THR A 1 69 ? -11.836 2.602 1.854 1.00 98.06 69 THR A C 1
ATOM 532 O O . THR A 1 69 ? -11.831 1.762 2.754 1.00 98.06 69 THR A O 1
ATOM 535 N N . HIS A 1 70 ? -10.715 3.050 1.285 1.00 98.31 70 HIS A N 1
ATOM 536 C CA . HIS A 1 70 ? -9.388 2.500 1.561 1.00 98.31 70 HIS A CA 1
ATOM 537 C C . HIS A 1 70 ? -8.371 3.585 1.900 1.00 98.31 70 HIS A C 1
ATOM 539 O O . HIS A 1 70 ? -8.425 4.686 1.349 1.00 98.31 70 HIS A O 1
ATOM 545 N N . VAL A 1 71 ? -7.417 3.222 2.750 1.00 97.31 71 VAL A N 1
ATOM 546 C CA . VAL A 1 71 ? -6.118 3.883 2.865 1.00 97.31 71 VAL A CA 1
ATOM 547 C C . VAL A 1 71 ? -5.088 3.026 2.147 1.00 97.31 71 VAL A C 1
ATOM 549 O O . VAL A 1 71 ? -5.083 1.803 2.297 1.00 97.31 71 VAL A O 1
ATOM 552 N N . VAL A 1 72 ? -4.280 3.655 1.304 1.00 97.12 72 VAL A N 1
ATOM 553 C CA . VAL A 1 72 ? -3.466 2.971 0.306 1.00 97.12 72 VAL A CA 1
ATOM 554 C C . VAL A 1 72 ? -2.004 3.354 0.463 1.00 97.12 72 VAL A C 1
ATOM 556 O O . VAL A 1 72 ? -1.693 4.539 0.568 1.00 97.12 72 VAL A O 1
ATOM 559 N N . GLN A 1 73 ? -1.133 2.344 0.441 1.00 95.44 73 GLN A N 1
ATOM 560 C CA . GLN A 1 73 ? 0.320 2.484 0.388 1.00 95.44 73 GLN A CA 1
ATOM 561 C C . GLN A 1 73 ? 0.847 1.938 -0.946 1.00 95.44 73 GLN A C 1
ATOM 563 O O . GLN A 1 73 ? 0.478 0.839 -1.370 1.00 95.44 73 GLN A O 1
ATOM 568 N N . PHE A 1 74 ? 1.709 2.699 -1.604 1.00 95.00 74 PHE A N 1
ATOM 569 C CA . PHE A 1 74 ? 2.404 2.341 -2.831 1.00 95.00 74 PHE A CA 1
ATOM 570 C C . PHE A 1 74 ? 3.796 1.835 -2.502 1.00 95.00 74 PHE A C 1
ATOM 572 O O . PHE A 1 74 ? 4.484 2.353 -1.623 1.00 95.00 74 PHE A O 1
ATOM 579 N N . GLN A 1 75 ? 4.234 0.822 -3.243 1.00 95.62 75 GLN A N 1
ATOM 580 C CA . GLN A 1 75 ? 5.576 0.292 -3.083 1.00 95.62 75 GLN A CA 1
ATOM 581 C C . GLN A 1 75 ? 6.069 -0.342 -4.377 1.00 95.62 75 GLN A C 1
ATOM 583 O O . GLN A 1 75 ? 5.354 -1.101 -5.029 1.00 95.62 75 GLN A O 1
ATOM 588 N N . PHE 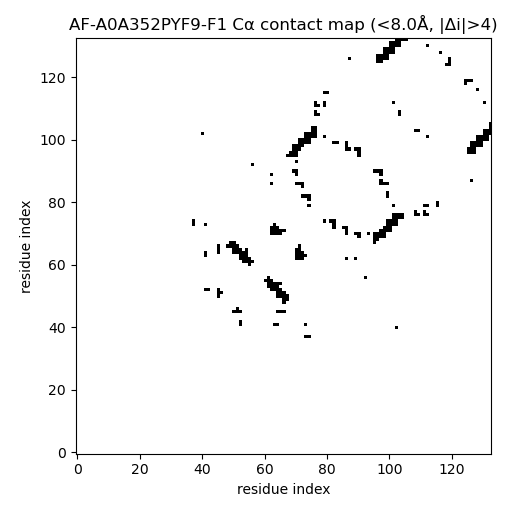A 1 76 ? 7.321 -0.071 -4.741 1.00 95.00 76 PHE A N 1
ATOM 589 C CA . PHE A 1 76 ? 7.978 -0.842 -5.795 1.00 95.00 76 PHE A CA 1
ATOM 590 C C . PHE A 1 76 ? 8.112 -2.305 -5.378 1.00 95.00 76 PHE A C 1
ATOM 592 O O . PHE A 1 76 ? 8.444 -2.595 -4.225 1.00 95.00 76 PHE A O 1
ATOM 599 N N . ALA A 1 77 ? 7.886 -3.216 -6.322 1.00 96.50 77 ALA A N 1
ATOM 600 C CA . ALA A 1 77 ? 7.746 -4.642 -6.054 1.00 96.50 77 ALA A CA 1
ATOM 601 C C . ALA A 1 77 ? 8.854 -5.255 -5.176 1.00 96.50 77 ALA A C 1
ATOM 603 O O . ALA A 1 77 ? 8.501 -5.943 -4.215 1.00 96.50 77 ALA A O 1
ATOM 604 N N . PRO A 1 78 ? 10.159 -4.960 -5.363 1.00 96.25 78 PRO A N 1
ATOM 605 C CA . PRO A 1 78 ? 11.209 -5.531 -4.514 1.00 96.25 78 PRO A CA 1
ATOM 606 C C . PRO A 1 78 ? 11.064 -5.219 -3.020 1.00 96.25 78 PRO A C 1
ATOM 608 O O . PRO A 1 78 ? 11.517 -5.992 -2.178 1.00 96.25 78 PRO A O 1
ATOM 611 N N . LYS A 1 79 ? 10.387 -4.115 -2.688 1.00 95.88 79 LYS A N 1
ATOM 612 C CA . LYS A 1 79 ? 10.150 -3.635 -1.323 1.00 95.88 79 LYS A CA 1
ATOM 613 C C . LYS A 1 79 ? 8.749 -3.979 -0.796 1.00 95.88 79 LYS A C 1
ATOM 615 O O . LYS A 1 79 ? 8.354 -3.445 0.230 1.00 95.88 79 LYS A O 1
ATOM 620 N N . TRP A 1 80 ? 7.989 -4.862 -1.457 1.00 97.38 80 TRP A N 1
ATOM 621 C CA . TRP A 1 80 ? 6.583 -5.186 -1.131 1.00 97.38 80 TRP A CA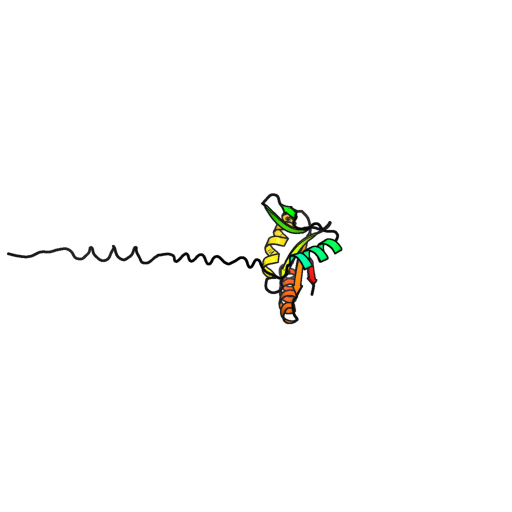 1
ATOM 622 C C . TRP A 1 80 ? 6.281 -5.372 0.368 1.00 97.38 80 TRP A C 1
ATOM 624 O O . TRP A 1 80 ? 5.216 -4.972 0.831 1.00 97.38 80 TRP A O 1
ATOM 634 N N . ALA A 1 81 ? 7.206 -5.970 1.125 1.00 98.06 81 ALA A N 1
ATOM 635 C CA . ALA A 1 81 ? 7.026 -6.250 2.546 1.00 98.06 81 ALA A CA 1
ATOM 636 C C . ALA A 1 81 ? 6.979 -4.971 3.402 1.00 98.06 81 ALA A C 1
ATOM 638 O O . ALA A 1 81 ? 6.281 -4.942 4.415 1.00 98.06 81 ALA A O 1
ATOM 639 N N . GLU A 1 82 ? 7.666 -3.905 2.978 1.00 97.12 82 GLU A N 1
ATOM 640 C CA . GLU A 1 82 ? 7.717 -2.619 3.687 1.00 97.12 82 GLU A CA 1
ATOM 641 C C . GLU A 1 82 ? 6.348 -1.922 3.717 1.00 97.12 82 GLU A C 1
ATOM 643 O O . GLU A 1 82 ? 6.075 -1.173 4.648 1.00 97.12 82 GLU A O 1
ATOM 648 N N . ALA A 1 83 ? 5.451 -2.220 2.768 1.00 96.62 83 ALA A N 1
ATOM 649 C CA . ALA A 1 83 ? 4.118 -1.620 2.708 1.00 96.62 83 ALA A CA 1
ATOM 650 C C . ALA A 1 83 ? 3.122 -2.200 3.729 1.00 96.62 83 ALA A C 1
ATOM 652 O O . ALA A 1 83 ? 2.137 -1.541 4.061 1.00 96.62 83 ALA A O 1
ATOM 653 N N . ILE A 1 84 ? 3.353 -3.421 4.236 1.00 98.38 84 ILE A N 1
ATOM 654 C CA . ILE A 1 84 ? 2.382 -4.149 5.075 1.00 98.38 84 ILE A CA 1
ATOM 655 C C . ILE A 1 84 ? 2.190 -3.477 6.436 1.00 98.38 84 ILE A C 1
ATOM 657 O O . ILE A 1 84 ? 1.057 -3.271 6.868 1.00 98.38 84 ILE A O 1
ATOM 661 N N . GLY A 1 85 ? 3.287 -3.138 7.116 1.00 97.69 85 GLY A N 1
ATOM 662 C CA . GLY A 1 85 ? 3.231 -2.505 8.437 1.00 97.69 85 GLY A CA 1
ATOM 663 C C . GLY A 1 85 ? 2.497 -1.159 8.401 1.00 97.69 85 GLY A C 1
ATOM 664 O O . GLY A 1 85 ? 1.464 -1.023 9.063 1.00 97.69 85 GLY A O 1
ATOM 665 N N . PRO A 1 86 ? 2.973 -0.190 7.595 1.00 95.25 86 PRO A N 1
ATOM 666 C CA . PRO A 1 86 ? 2.349 1.119 7.463 1.00 95.25 86 PRO A CA 1
ATOM 667 C C . PRO A 1 86 ? 0.873 1.043 7.076 1.00 95.25 86 PRO A C 1
ATOM 669 O O . PRO A 1 86 ? 0.046 1.626 7.766 1.00 95.25 86 PRO A O 1
ATOM 672 N N . VAL A 1 87 ? 0.492 0.271 6.048 1.00 97.12 87 VAL A N 1
ATOM 673 C CA . VAL A 1 87 ? -0.908 0.264 5.587 1.00 97.12 87 VAL A CA 1
ATOM 674 C C . VAL A 1 87 ? -1.884 -0.268 6.643 1.00 97.12 87 VAL A C 1
ATOM 676 O O . VAL A 1 87 ? -2.998 0.242 6.768 1.00 97.12 87 VAL A O 1
ATOM 679 N N . LEU A 1 88 ? -1.482 -1.280 7.421 1.00 98.31 88 LEU A N 1
ATOM 680 C CA . LEU A 1 88 ? -2.310 -1.828 8.498 1.00 98.31 88 LEU A CA 1
ATOM 681 C C . LEU A 1 88 ? -2.448 -0.819 9.637 1.00 98.31 88 LEU A C 1
ATOM 683 O O . LEU A 1 88 ? -3.550 -0.606 10.146 1.00 98.31 88 LEU A O 1
ATOM 687 N N . TYR A 1 89 ? -1.351 -0.152 9.989 1.00 96.44 89 TYR A N 1
ATOM 688 C CA . TYR A 1 89 ? -1.372 0.920 10.974 1.00 96.44 89 TYR A CA 1
ATOM 689 C C . TYR A 1 89 ? -2.277 2.077 10.521 1.00 96.44 89 TYR A C 1
ATOM 691 O O . TYR A 1 89 ? -3.193 2.472 11.241 1.00 96.44 89 TYR A O 1
ATOM 699 N N . TYR A 1 90 ? -2.126 2.548 9.288 1.00 95.44 90 TYR A N 1
ATOM 700 C CA . TYR A 1 90 ? -2.934 3.623 8.711 1.00 95.44 90 TYR A CA 1
ATOM 701 C C . TYR A 1 90 ? -4.415 3.256 8.599 1.00 95.44 90 TYR A C 1
ATOM 703 O O . TYR A 1 90 ? -5.294 4.099 8.798 1.00 95.44 90 TYR A O 1
ATOM 711 N N . SER A 1 91 ? -4.716 1.986 8.324 1.00 97.00 91 SER A N 1
ATOM 712 C CA . SER A 1 91 ? -6.084 1.463 8.344 1.00 97.00 91 SER A CA 1
ATOM 713 C C . SER A 1 91 ? -6.695 1.590 9.738 1.00 97.00 91 SER A C 1
ATOM 715 O O . SER A 1 91 ? -7.818 2.081 9.864 1.00 97.00 91 SER A O 1
ATOM 717 N N . SER A 1 92 ? -5.929 1.265 10.785 1.00 95.69 92 SER A N 1
ATOM 718 C CA . SER A 1 92 ? -6.379 1.423 12.173 1.00 95.69 92 SER A CA 1
ATOM 719 C C . SER A 1 92 ? -6.613 2.885 12.574 1.00 95.69 92 SER A C 1
ATOM 721 O O . SER A 1 92 ? -7.573 3.168 13.283 1.00 95.69 92 SER A O 1
ATOM 723 N N . GLN A 1 93 ? -5.802 3.819 12.064 1.00 94.38 93 GLN A N 1
ATOM 724 C CA . GLN A 1 93 ? -5.927 5.253 12.357 1.00 94.38 93 GLN A CA 1
ATOM 725 C C . GLN A 1 93 ? -7.126 5.903 11.655 1.00 94.38 93 GLN A C 1
ATOM 727 O O . GLN A 1 93 ? -7.771 6.798 12.192 1.00 94.38 93 GLN A O 1
ATOM 732 N N . THR A 1 94 ? -7.425 5.469 10.430 1.00 93.62 94 THR A N 1
ATOM 733 C CA . THR A 1 94 ? -8.434 6.119 9.574 1.00 93.62 94 THR A CA 1
ATOM 734 C C . THR A 1 94 ? -9.800 5.435 9.605 1.00 93.62 94 THR A C 1
ATOM 736 O O . THR A 1 94 ? -10.765 5.981 9.071 1.00 93.62 94 THR A O 1
ATOM 739 N N . GLY A 1 95 ? -9.884 4.215 10.146 1.00 95.31 95 GLY A N 1
ATOM 740 C CA . GLY A 1 95 ? -11.068 3.353 10.053 1.00 95.31 95 GLY A CA 1
ATOM 741 C C . GLY A 1 95 ? -11.365 2.850 8.632 1.00 95.31 95 GLY A C 1
ATOM 742 O O . GLY A 1 95 ? -12.387 2.205 8.400 1.00 95.31 95 GLY A O 1
ATOM 743 N N . LYS A 1 96 ? -10.494 3.144 7.658 1.00 97.44 96 LYS A N 1
ATOM 744 C CA . LYS A 1 96 ? -10.622 2.702 6.262 1.00 97.44 96 LYS A CA 1
ATOM 745 C C . LYS A 1 96 ? -9.933 1.362 6.074 1.00 97.44 96 LYS A C 1
ATOM 747 O O . LYS A 1 96 ? -9.041 0.999 6.832 1.00 97.44 96 LYS A O 1
ATOM 752 N N . ARG A 1 97 ? -10.305 0.627 5.029 1.00 98.56 97 ARG A N 1
ATOM 753 C CA . ARG A 1 97 ? -9.689 -0.669 4.708 1.00 98.56 97 ARG A CA 1
ATOM 754 C C . ARG A 1 97 ? -8.250 -0.487 4.222 1.00 98.56 97 ARG A C 1
ATOM 756 O O . ARG A 1 97 ? -7.970 0.450 3.477 1.00 98.56 97 ARG A O 1
ATOM 763 N N . ALA A 1 98 ? -7.358 -1.400 4.590 1.00 98.56 98 ALA A N 1
ATOM 764 C CA . ALA A 1 98 ? -5.979 -1.385 4.115 1.00 98.56 98 ALA A CA 1
ATOM 765 C C . ALA A 1 98 ? -5.889 -1.741 2.620 1.00 98.56 98 ALA A C 1
ATOM 767 O O . ALA A 1 98 ? -6.537 -2.683 2.147 1.00 98.56 98 ALA A O 1
ATOM 768 N N . GLY A 1 99 ? -5.067 -0.996 1.882 1.00 98.44 99 GLY A N 1
ATOM 769 C CA . GLY A 1 99 ? -4.824 -1.174 0.458 1.00 98.44 99 GLY A CA 1
ATOM 770 C C . GLY A 1 99 ? -3.344 -1.075 0.077 1.00 98.44 99 GLY A C 1
ATOM 771 O O . GLY A 1 99 ? -2.677 -0.127 0.469 1.00 98.44 99 GLY A O 1
ATOM 772 N N . ILE A 1 100 ? -2.816 -2.007 -0.713 1.00 98.38 100 ILE A N 1
ATOM 773 C CA . ILE A 1 100 ? -1.439 -1.916 -1.233 1.00 98.38 100 ILE A CA 1
ATOM 774 C C . ILE A 1 100 ? -1.466 -1.894 -2.755 1.00 98.38 100 ILE A C 1
ATOM 776 O O . ILE A 1 100 ? -2.051 -2.786 -3.370 1.00 98.38 100 ILE A O 1
ATOM 780 N N . VAL A 1 101 ? -0.793 -0.915 -3.356 1.00 97.81 101 VAL A N 1
ATOM 781 C CA . VAL A 1 101 ? -0.515 -0.887 -4.796 1.00 97.81 101 VAL A CA 1
ATOM 782 C C . VAL A 1 101 ? 0.964 -1.205 -5.014 1.00 97.81 101 VAL A C 1
ATOM 784 O O . VAL A 1 101 ? 1.843 -0.446 -4.608 1.00 97.81 101 VAL A O 1
ATOM 787 N N . ILE A 1 102 ? 1.244 -2.343 -5.650 1.00 96.81 102 ILE A N 1
ATOM 788 C CA . ILE A 1 102 ? 2.602 -2.731 -6.038 1.00 96.81 102 ILE A CA 1
ATOM 789 C C . ILE A 1 102 ? 2.901 -2.241 -7.455 1.00 96.81 102 ILE A C 1
ATOM 791 O O . ILE A 1 102 ? 2.157 -2.547 -8.386 1.00 96.81 102 ILE A O 1
ATOM 795 N N . ILE A 1 103 ? 4.017 -1.531 -7.616 1.00 95.75 103 ILE A N 1
ATOM 796 C CA . ILE A 1 103 ? 4.525 -1.079 -8.917 1.00 95.75 103 ILE A CA 1
ATOM 797 C C . ILE A 1 103 ? 5.502 -2.129 -9.451 1.00 95.75 103 ILE A C 1
ATOM 799 O O . ILE A 1 103 ? 6.541 -2.371 -8.828 1.00 95.75 103 ILE A O 1
ATOM 803 N N . ILE A 1 104 ? 5.157 -2.748 -10.577 1.00 95.38 104 ILE A N 1
ATOM 804 C CA . ILE A 1 104 ? 5.927 -3.780 -11.279 1.00 95.38 104 ILE A CA 1
ATOM 805 C C . ILE A 1 104 ? 6.716 -3.095 -12.399 1.00 95.38 104 ILE A C 1
ATOM 807 O O . ILE A 1 104 ? 6.105 -2.487 -13.265 1.00 95.38 104 ILE A O 1
ATOM 811 N N . LYS A 1 105 ? 8.052 -3.172 -12.401 1.00 94.06 105 LYS A N 1
ATOM 812 C CA . LYS A 1 105 ? 8.867 -2.568 -13.477 1.00 94.06 105 LYS A CA 1
ATOM 813 C C . LYS A 1 105 ? 9.200 -3.538 -14.605 1.00 94.06 105 LYS A C 1
ATOM 815 O O . LYS A 1 105 ? 9.422 -3.110 -15.734 1.00 94.06 105 LYS A O 1
ATOM 820 N N . ASP A 1 106 ? 9.274 -4.830 -14.300 1.00 94.81 106 ASP A N 1
ATOM 821 C CA . ASP A 1 106 ? 9.602 -5.872 -15.268 1.00 94.81 106 ASP A CA 1
ATOM 822 C C . ASP A 1 106 ? 9.008 -7.239 -14.879 1.00 94.81 106 ASP A C 1
ATOM 824 O O . ASP A 1 106 ? 8.363 -7.408 -13.844 1.00 94.81 106 ASP A O 1
ATOM 828 N N . ALA A 1 107 ? 9.210 -8.250 -15.727 1.00 96.19 107 ALA A N 1
ATOM 829 C CA . ALA A 1 107 ? 8.656 -9.584 -15.509 1.00 96.19 107 ALA A CA 1
ATOM 830 C C . ALA A 1 107 ? 9.192 -10.281 -14.241 1.00 96.19 107 ALA A C 1
ATOM 832 O O . ALA A 1 107 ? 8.479 -11.101 -13.653 1.00 96.19 107 ALA A O 1
ATOM 833 N N . ASN A 1 108 ? 10.413 -9.964 -13.794 1.00 95.81 108 ASN A N 1
ATOM 834 C CA . ASN A 1 108 ? 10.986 -10.550 -12.581 1.00 95.81 108 ASN A CA 1
ATOM 835 C C . ASN A 1 108 ? 10.280 -10.023 -11.328 1.00 95.81 108 ASN A C 1
ATOM 837 O O . ASN A 1 108 ? 10.161 -10.754 -10.343 1.00 95.81 108 ASN A O 1
ATOM 841 N N . ASP A 1 109 ? 9.730 -8.808 -11.377 1.00 97.19 109 ASP A N 1
ATOM 842 C CA . ASP A 1 109 ? 8.993 -8.214 -10.261 1.00 97.19 109 ASP A CA 1
ATOM 843 C C . ASP A 1 109 ? 7.687 -8.959 -9.926 1.00 97.19 109 ASP A C 1
ATOM 845 O O . ASP A 1 109 ? 7.212 -8.915 -8.784 1.00 97.19 109 ASP A O 1
ATOM 849 N N . LEU A 1 110 ? 7.133 -9.735 -10.866 1.00 97.56 110 LEU A N 1
ATOM 850 C CA . LEU A 1 110 ? 5.929 -10.547 -10.637 1.00 97.56 110 LEU A CA 1
ATOM 851 C C . LEU A 1 110 ? 6.100 -11.567 -9.502 1.00 97.56 110 LEU A C 1
ATOM 853 O O . LEU A 1 110 ? 5.111 -11.992 -8.896 1.00 97.56 110 LEU A O 1
ATOM 857 N N . GLN A 1 111 ? 7.334 -11.957 -9.171 1.00 98.12 111 GLN A N 1
ATOM 858 C CA . GLN A 1 11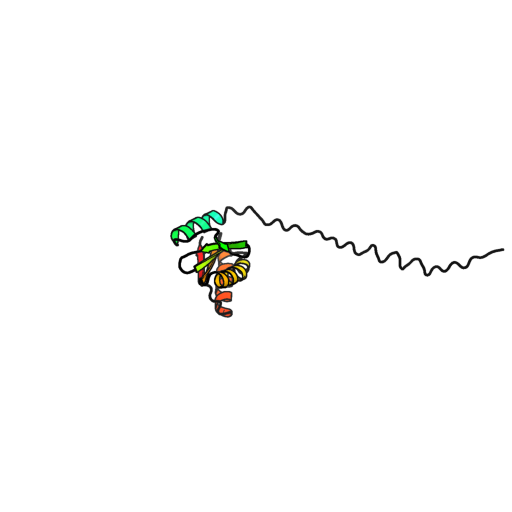1 ? 7.586 -12.814 -8.013 1.00 98.12 111 GLN A CA 1
ATOM 859 C C . GLN A 1 111 ? 7.185 -12.137 -6.696 1.00 98.12 111 GLN A C 1
ATOM 861 O O . GLN A 1 111 ? 6.695 -12.807 -5.787 1.00 98.12 111 GLN A O 1
ATOM 866 N N . TYR A 1 112 ? 7.350 -10.818 -6.585 1.00 98.38 112 TYR A N 1
ATOM 867 C CA . TYR A 1 112 ? 7.017 -10.073 -5.374 1.00 98.38 112 TYR A CA 1
ATOM 868 C C . TYR A 1 112 ? 5.511 -9.879 -5.230 1.00 98.38 112 TYR A C 1
ATOM 870 O O . TYR A 1 112 ? 4.990 -9.995 -4.125 1.00 98.38 112 TYR A O 1
ATOM 878 N N . TRP A 1 113 ? 4.793 -9.709 -6.345 1.00 98.06 113 TRP A N 1
ATOM 879 C CA . TRP A 1 113 ? 3.329 -9.758 -6.351 1.00 98.06 113 TRP A CA 1
ATOM 880 C C . TRP A 1 113 ? 2.804 -11.082 -5.778 1.00 98.06 113 TRP A C 1
ATOM 882 O O . TRP A 1 113 ? 1.912 -11.087 -4.926 1.00 98.06 113 TRP A O 1
ATOM 892 N N . LYS A 1 114 ? 3.396 -12.212 -6.189 1.00 98.44 114 LYS A N 1
ATOM 893 C CA . LYS A 1 114 ? 3.043 -13.536 -5.651 1.00 98.44 114 LYS A CA 1
ATOM 894 C C . LYS A 1 114 ? 3.351 -13.640 -4.156 1.00 98.44 114 LYS A C 1
ATOM 896 O O . LYS A 1 114 ? 2.505 -14.116 -3.407 1.00 98.44 114 LYS A O 1
ATOM 901 N N . ARG A 1 115 ? 4.520 -13.160 -3.712 1.00 98.69 115 ARG A N 1
ATOM 902 C CA . ARG A 1 115 ? 4.900 -13.153 -2.285 1.00 98.69 115 ARG A CA 1
ATOM 903 C C . ARG A 1 115 ? 3.946 -12.309 -1.440 1.00 98.69 115 ARG A C 1
ATOM 905 O O . ARG A 1 115 ? 3.524 -12.779 -0.386 1.00 98.69 115 ARG A O 1
ATOM 912 N N . LEU A 1 116 ? 3.555 -11.123 -1.914 1.00 98.62 116 LEU A N 1
ATOM 913 C CA . LEU A 1 116 ? 2.586 -10.271 -1.225 1.00 98.62 116 LEU A CA 1
ATOM 914 C C . LEU A 1 116 ? 1.247 -10.991 -1.049 1.00 98.62 116 LEU A C 1
ATOM 916 O O . LEU A 1 116 ? 0.758 -11.091 0.073 1.00 98.62 116 LEU A O 1
ATOM 920 N N . ASN A 1 117 ? 0.678 -11.533 -2.129 1.00 98.75 117 ASN A N 1
ATOM 921 C CA . ASN A 1 117 ? -0.622 -12.208 -2.062 1.00 98.75 117 ASN A CA 1
ATOM 922 C C . ASN A 1 117 ? -0.575 -13.469 -1.194 1.00 98.75 117 ASN A C 1
ATOM 924 O O . ASN A 1 117 ? -1.440 -13.635 -0.341 1.00 98.75 117 ASN A O 1
ATOM 928 N N . ALA A 1 118 ? 0.466 -14.296 -1.332 1.00 98.75 118 ALA A N 1
ATOM 929 C CA . ALA A 1 118 ? 0.655 -15.467 -0.478 1.00 98.75 118 ALA A CA 1
ATOM 930 C C . ALA A 1 118 ? 0.759 -15.083 1.009 1.00 98.75 118 ALA A C 1
ATOM 932 O O . ALA A 1 118 ? 0.196 -15.761 1.862 1.00 98.75 118 ALA A O 1
ATOM 933 N N . THR A 1 119 ? 1.431 -13.970 1.326 1.00 98.81 119 THR A N 1
ATOM 934 C CA . THR A 1 119 ? 1.532 -13.451 2.701 1.00 98.81 119 THR A CA 1
ATOM 935 C C . THR A 1 119 ? 0.177 -12.974 3.223 1.00 98.81 119 THR A C 1
ATOM 937 O O . THR A 1 119 ? -0.213 -13.337 4.333 1.00 98.81 119 THR A O 1
ATOM 940 N N . ILE A 1 120 ? -0.560 -12.192 2.425 1.00 98.75 120 ILE A N 1
ATOM 941 C CA . ILE A 1 120 ? -1.908 -11.715 2.772 1.00 98.75 120 ILE A CA 1
ATOM 942 C C . ILE A 1 120 ? -2.835 -12.900 3.050 1.00 98.75 120 ILE A C 1
ATOM 944 O O . ILE A 1 120 ? -3.527 -12.905 4.066 1.00 98.75 120 ILE A O 1
ATOM 948 N N . GLU A 1 121 ? -2.824 -13.907 2.179 1.00 98.75 121 GLU A N 1
ATOM 949 C CA . GLU A 1 121 ? -3.673 -15.090 2.296 1.00 98.75 121 GLU A CA 1
ATOM 950 C C . GLU A 1 121 ? -3.302 -15.942 3.514 1.00 98.75 121 GLU A C 1
ATOM 952 O O . GLU A 1 121 ? -4.169 -16.250 4.335 1.00 98.75 121 GLU A O 1
ATOM 957 N N . HIS A 1 122 ? -2.016 -16.266 3.679 1.00 98.69 122 HIS A N 1
ATOM 958 C CA . HIS A 1 122 ? -1.535 -17.122 4.764 1.00 98.69 122 HIS A CA 1
ATOM 959 C C . HIS A 1 122 ? -1.892 -16.564 6.146 1.00 98.69 122 HIS A C 1
ATOM 961 O O . HIS A 1 122 ? -2.393 -17.292 7.004 1.00 98.69 122 HIS A O 1
ATOM 967 N N . PHE A 1 123 ? -1.681 -15.261 6.349 1.00 98.69 123 PHE A N 1
ATOM 968 C CA . PHE A 1 123 ? -1.968 -14.588 7.618 1.00 98.69 123 PHE A CA 1
ATOM 969 C C . PHE A 1 123 ? -3.383 -14.000 7.695 1.00 98.69 123 PHE A C 1
ATOM 971 O O . PHE A 1 123 ? -3.725 -13.380 8.701 1.00 98.69 123 PHE A O 1
ATOM 978 N N . LYS A 1 124 ? -4.212 -14.188 6.657 1.00 98.50 124 LYS A N 1
ATOM 979 C CA . LYS A 1 124 ? -5.571 -13.627 6.549 1.00 98.50 124 LYS A CA 1
ATOM 980 C C . LYS A 1 124 ? -5.601 -12.118 6.817 1.00 98.50 124 LYS A C 1
ATOM 982 O O . LYS A 1 124 ? -6.483 -11.612 7.514 1.00 98.50 124 LYS A O 1
ATOM 987 N N . LEU A 1 125 ? -4.613 -11.399 6.287 1.00 98.56 125 LEU A N 1
ATOM 988 C CA . LEU A 1 125 ? -4.502 -9.959 6.494 1.00 98.56 125 LEU A CA 1
ATOM 989 C C . LEU A 1 125 ? -5.666 -9.245 5.788 1.00 98.56 125 LEU A C 1
ATOM 991 O O . LEU A 1 125 ? -5.967 -9.569 4.637 1.00 98.56 125 LEU A O 1
ATOM 995 N N . PRO A 1 126 ? -6.301 -8.236 6.414 1.00 98.25 126 PRO A N 1
ATOM 996 C CA . PRO A 1 126 ? -7.417 -7.494 5.826 1.00 98.25 126 PRO A CA 1
ATOM 997 C C . PRO A 1 126 ? -6.937 -6.449 4.800 1.00 98.25 126 PRO A C 1
ATOM 999 O O . PRO A 1 126 ? -7.327 -5.283 4.850 1.00 98.25 126 PRO A O 1
ATOM 1002 N N . ILE A 1 127 ? -6.069 -6.858 3.873 1.00 98.69 127 ILE A N 1
ATOM 1003 C CA . ILE A 1 127 ? -5.421 -5.996 2.883 1.00 98.69 127 ILE A CA 1
ATOM 1004 C C . ILE A 1 127 ? -5.976 -6.317 1.498 1.00 98.69 127 ILE A C 1
ATOM 1006 O O . ILE A 1 127 ? -5.955 -7.466 1.057 1.00 98.69 127 ILE A O 1
ATOM 1010 N N . LYS A 1 128 ? -6.430 -5.289 0.778 1.00 98.69 128 LYS A N 1
ATOM 1011 C CA . LYS A 1 128 ? -6.697 -5.389 -0.659 1.00 98.69 128 LYS A CA 1
ATOM 1012 C C . LYS A 1 128 ? -5.434 -5.021 -1.437 1.00 98.69 128 LYS A C 1
ATOM 1014 O O . LYS A 1 128 ? -4.871 -3.956 -1.211 1.00 98.69 128 LYS A O 1
ATOM 1019 N N . ALA A 1 129 ? -4.996 -5.883 -2.348 1.00 98.25 129 ALA A N 1
ATOM 1020 C CA . ALA A 1 129 ? -3.808 -5.642 -3.159 1.00 98.25 129 ALA A CA 1
ATOM 1021 C C . ALA A 1 129 ? -4.178 -5.326 -4.618 1.00 98.25 129 ALA A C 1
ATOM 1023 O O . ALA A 1 129 ? -5.091 -5.933 -5.181 1.00 98.25 129 ALA A O 1
ATOM 1024 N N . TRP A 1 130 ? -3.429 -4.416 -5.235 1.00 98.44 130 TRP A N 1
ATOM 1025 C CA . TRP A 1 130 ? -3.434 -4.134 -6.670 1.00 98.44 130 TRP A CA 1
ATOM 1026 C C . TRP A 1 130 ? -1.999 -4.142 -7.195 1.00 98.44 130 TRP A C 1
ATOM 1028 O O . TRP A 1 130 ? -1.055 -3.885 -6.445 1.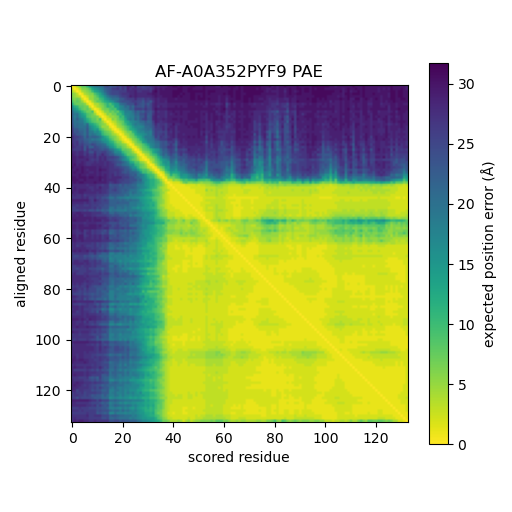00 98.44 130 TRP A O 1
ATOM 1038 N N . LYS A 1 131 ? -1.845 -4.389 -8.494 1.00 96.44 131 LYS A N 1
ATOM 1039 C CA . LYS A 1 131 ? -0.591 -4.159 -9.209 1.00 96.44 131 LYS A CA 1
ATOM 1040 C C . LYS A 1 131 ? -0.807 -3.166 -10.345 1.00 96.44 131 LYS A C 1
ATOM 1042 O O . LYS A 1 131 ? -1.893 -3.145 -10.926 1.00 96.44 131 LYS A O 1
ATOM 1047 N N . ILE A 1 132 ? 0.224 -2.392 -10.647 1.00 95.25 132 ILE A N 1
ATOM 1048 C CA . ILE A 1 132 ? 0.329 -1.530 -11.829 1.00 95.25 132 ILE A CA 1
ATOM 1049 C C . ILE A 1 132 ? 1.688 -1.770 -12.492 1.00 95.25 132 ILE A C 1
ATOM 1051 O O . ILE A 1 132 ? 2.624 -2.208 -11.818 1.00 95.25 132 ILE A O 1
ATOM 1055 N N . GLU A 1 133 ? 1.753 -1.538 -13.799 1.00 90.25 133 GLU A N 1
ATOM 1056 C CA . GLU A 1 133 ? 2.884 -1.837 -14.691 1.00 90.25 133 GLU A CA 1
ATOM 1057 C C . GLU A 1 133 ? 3.302 -0.570 -15.444 1.00 90.25 133 GLU A C 1
ATOM 1059 O O . GLU A 1 133 ? 2.391 0.227 -15.775 1.00 90.25 133 GLU A O 1
#